Protein AF-A0A936MUG8-F1 (afdb_monomer_lite)

Secondary structure (DSSP, 8-state):
--HHHHHHHHHHHHHHHHHHHHHHHHTT--HHHHHHHHHHHHHHHS------

pLDDT: mean 91.86, std 10.21, range [51.38, 98.0]

Sequence (52 aa):
MGDEHDKEMDAKRKKIANNVIRKMVDSGASSSDIKQQQKTNKETLGHEGDIE

Radius of gyration: 12.17 Å; chains: 1; bounding box: 24×13×37 Å

Structure (mmCIF, N/CA/C/O backbone):
data_AF-A0A936MUG8-F1
#
_entry.id   AF-A0A936MUG8-F1
#
loop_
_atom_site.group_PDB
_atom_site.id
_atom_site.type_symbol
_atom_site.label_atom_id
_atom_site.label_alt_id
_atom_site.label_comp_id
_atom_site.label_asym_id
_atom_site.label_entity_id
_atom_site.label_seq_id
_atom_site.pdbx_PDB_ins_code
_atom_site.Cartn_x
_atom_site.Cartn_y
_atom_site.Cartn_z
_atom_site.occupancy
_atom_site.B_iso_or_equiv
_atom_site.auth_seq_id
_atom_site.auth_comp_id
_atom_site.auth_asym_id
_atom_site.auth_atom_id
_atom_site.pdbx_PDB_model_num
ATOM 1 N N . MET A 1 1 ? 16.691 0.792 -25.064 1.00 51.38 1 MET A N 1
ATOM 2 C CA . MET A 1 1 ? 15.641 -0.101 -24.529 1.00 51.38 1 MET A CA 1
ATOM 3 C C . MET A 1 1 ? 15.757 -0.163 -23.002 1.00 51.38 1 MET A C 1
ATOM 5 O O . MET A 1 1 ? 16.117 -1.202 -22.474 1.00 51.38 1 MET A O 1
ATOM 9 N N . GLY A 1 2 ? 15.538 0.956 -22.299 1.00 60.19 2 GLY A N 1
ATOM 10 C CA . GLY A 1 2 ? 15.575 1.011 -20.822 1.00 60.19 2 GLY A CA 1
ATOM 11 C C . GLY A 1 2 ? 14.197 1.233 -20.185 1.00 60.19 2 GLY A C 1
ATOM 12 O O . GLY A 1 2 ? 13.935 0.751 -19.093 1.00 60.19 2 GLY A O 1
ATOM 13 N N . ASP A 1 3 ? 13.278 1.875 -20.910 1.00 69.94 3 ASP A N 1
ATOM 14 C CA . ASP A 1 3 ? 12.046 2.403 -20.314 1.00 69.94 3 ASP A CA 1
ATOM 15 C C . ASP A 1 3 ? 10.957 1.365 -20.016 1.00 69.94 3 ASP A C 1
ATOM 17 O O . ASP A 1 3 ? 10.140 1.581 -19.126 1.00 69.94 3 ASP A O 1
ATOM 21 N N . GLU A 1 4 ? 10.883 0.256 -20.757 1.00 78.06 4 GLU A N 1
ATOM 22 C CA . GLU A 1 4 ? 9.842 -0.761 -20.525 1.00 78.06 4 GLU A CA 1
ATOM 23 C C . GLU A 1 4 ? 10.127 -1.584 -19.269 1.00 78.06 4 GLU A C 1
ATOM 25 O O . GLU A 1 4 ? 9.238 -1.777 -18.442 1.00 78.06 4 GLU A O 1
ATOM 30 N N . HIS A 1 5 ? 11.384 -1.984 -19.076 1.00 77.69 5 HIS A N 1
ATOM 31 C CA . HIS A 1 5 ? 11.793 -2.745 -17.901 1.00 77.69 5 HIS A CA 1
ATOM 32 C C . HIS A 1 5 ? 11.622 -1.927 -16.611 1.00 77.69 5 HIS A C 1
ATOM 34 O O . HIS A 1 5 ? 11.124 -2.445 -15.611 1.00 77.69 5 HIS A O 1
ATOM 40 N N . ASP A 1 6 ? 11.955 -0.635 -16.636 1.00 84.38 6 ASP A N 1
ATOM 41 C CA . ASP A 1 6 ? 11.797 0.233 -15.466 1.00 84.38 6 ASP A CA 1
ATOM 42 C C . ASP A 1 6 ? 10.323 0.448 -15.104 1.00 84.38 6 ASP A C 1
ATOM 44 O O . ASP A 1 6 ? 9.963 0.370 -13.928 1.00 84.38 6 ASP A O 1
ATOM 48 N N . LYS A 1 7 ? 9.440 0.606 -16.099 1.00 87.25 7 LYS A N 1
ATOM 49 C CA . LYS A 1 7 ? 7.984 0.682 -15.880 1.00 87.25 7 LYS A CA 1
ATOM 50 C C . LYS A 1 7 ? 7.413 -0.615 -15.316 1.00 87.25 7 LYS A C 1
ATOM 52 O O . LYS A 1 7 ? 6.562 -0.577 -14.428 1.00 87.25 7 LYS A O 1
ATOM 57 N N . GLU A 1 8 ? 7.872 -1.767 -15.798 1.00 90.94 8 GLU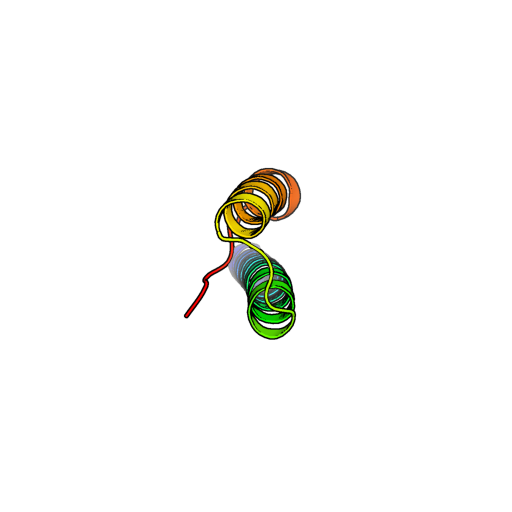 A N 1
ATOM 58 C CA . GLU A 1 8 ? 7.445 -3.060 -15.259 1.00 90.94 8 GLU A CA 1
ATOM 59 C C . GLU A 1 8 ? 7.881 -3.248 -13.805 1.00 90.94 8 GLU A C 1
ATOM 61 O O . GLU A 1 8 ? 7.109 -3.737 -12.974 1.00 90.94 8 GLU A O 1
ATOM 66 N N . MET A 1 9 ? 9.118 -2.870 -13.482 1.00 92.31 9 MET A N 1
ATOM 67 C CA . MET A 1 9 ? 9.637 -2.963 -12.121 1.00 92.31 9 MET A CA 1
ATOM 68 C C . MET A 1 9 ? 8.945 -1.973 -11.184 1.00 92.31 9 MET A C 1
ATOM 70 O O . MET A 1 9 ? 8.646 -2.334 -10.044 1.00 92.31 9 MET A O 1
ATOM 74 N N . ASP A 1 10 ? 8.617 -0.776 -11.665 1.00 92.69 10 ASP A N 1
ATOM 75 C CA . ASP A 1 10 ? 7.820 0.204 -10.931 1.00 92.69 10 ASP A CA 1
ATOM 76 C C . ASP A 1 10 ? 6.407 -0.320 -10.627 1.00 92.69 10 ASP A C 1
ATOM 78 O O . ASP A 1 10 ? 5.983 -0.359 -9.469 1.00 92.69 10 ASP A O 1
ATOM 82 N N . ALA A 1 11 ? 5.718 -0.868 -11.633 1.00 94.31 11 ALA A N 1
ATOM 83 C CA . ALA A 1 11 ? 4.395 -1.464 -11.462 1.00 94.31 11 ALA A CA 1
ATOM 84 C C . ALA A 1 11 ? 4.405 -2.639 -10.466 1.00 94.31 11 ALA A C 1
ATOM 86 O O . ALA A 1 11 ? 3.487 -2.783 -9.651 1.00 94.31 11 ALA A O 1
ATOM 87 N N . LYS A 1 12 ? 5.458 -3.470 -10.485 1.00 95.25 12 LYS A N 1
ATOM 88 C CA . LYS A 1 12 ? 5.647 -4.552 -9.503 1.00 95.25 12 LYS A CA 1
ATOM 89 C C . LYS A 1 12 ? 5.807 -3.998 -8.087 1.00 95.25 12 LYS A C 1
ATOM 91 O O . LYS A 1 12 ? 5.157 -4.507 -7.174 1.00 95.25 12 LYS A O 1
ATOM 96 N N . ARG A 1 13 ? 6.618 -2.953 -7.896 1.00 95.62 13 ARG A N 1
ATOM 97 C CA . ARG A 1 13 ? 6.812 -2.302 -6.587 1.00 95.62 13 ARG A CA 1
ATOM 98 C C . ARG A 1 13 ? 5.516 -1.690 -6.065 1.00 95.62 13 ARG A C 1
ATOM 100 O O . ARG A 1 13 ? 5.159 -1.950 -4.916 1.00 95.62 13 ARG A O 1
ATOM 107 N N . LYS A 1 14 ? 4.760 -0.992 -6.919 1.00 95.94 14 LYS A N 1
ATOM 108 C CA . LYS A 1 14 ? 3.432 -0.470 -6.570 1.00 95.94 14 LYS A CA 1
ATOM 109 C C . LYS A 1 14 ? 2.479 -1.586 -6.137 1.00 95.94 14 LYS A C 1
ATOM 111 O O . LYS A 1 14 ? 1.834 -1.487 -5.097 1.00 95.94 14 LYS A O 1
ATOM 116 N N . LYS A 1 15 ? 2.427 -2.692 -6.886 1.00 96.38 15 LYS A N 1
ATOM 117 C 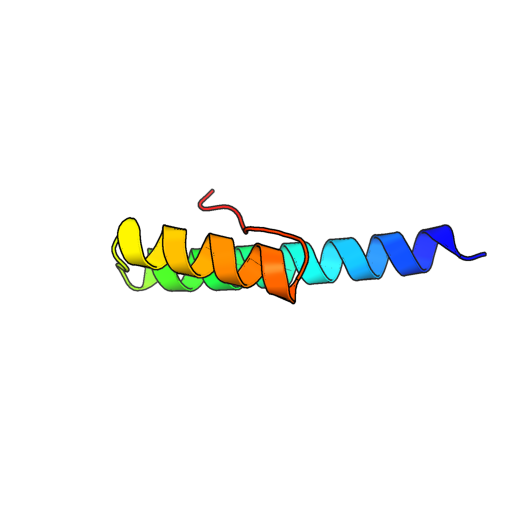CA . LYS A 1 15 ? 1.580 -3.847 -6.545 1.00 96.38 15 LYS A CA 1
ATOM 118 C C . LYS A 1 15 ? 1.952 -4.464 -5.194 1.00 96.38 15 LYS A C 1
ATOM 120 O O . LYS A 1 15 ? 1.063 -4.871 -4.450 1.00 96.38 15 LYS A O 1
ATOM 125 N N . ILE A 1 16 ? 3.245 -4.537 -4.871 1.00 96.81 16 ILE A N 1
ATOM 126 C CA . ILE A 1 16 ? 3.714 -5.020 -3.566 1.00 96.81 16 ILE A CA 1
ATOM 127 C C . ILE A 1 16 ? 3.240 -4.078 -2.454 1.00 96.81 16 ILE A C 1
ATOM 129 O O . ILE A 1 16 ? 2.634 -4.560 -1.499 1.00 96.81 16 ILE A O 1
ATOM 133 N N . ALA A 1 17 ? 3.447 -2.765 -2.601 1.00 97.25 17 ALA A N 1
ATOM 134 C CA . ALA A 1 17 ? 3.013 -1.775 -1.615 1.00 97.25 17 ALA A CA 1
ATOM 135 C C . ALA A 1 17 ? 1.498 -1.866 -1.351 1.00 97.25 17 ALA A C 1
ATOM 137 O O . ALA A 1 17 ? 1.082 -2.012 -0.201 1.00 97.25 17 ALA A O 1
ATOM 138 N N . ASN A 1 18 ? 0.677 -1.905 -2.409 1.00 97.38 18 ASN A N 1
ATOM 139 C CA . ASN A 1 18 ? -0.782 -2.041 -2.293 1.00 97.38 18 ASN A CA 1
ATOM 140 C C . ASN A 1 18 ? -1.182 -3.350 -1.594 1.00 97.38 18 ASN A C 1
ATOM 142 O O . ASN A 1 18 ? -2.043 -3.352 -0.719 1.00 97.38 18 ASN A O 1
ATOM 146 N N . ASN A 1 19 ? -0.543 -4.474 -1.934 1.00 97.06 19 ASN A N 1
ATOM 147 C CA . ASN A 1 19 ? -0.849 -5.760 -1.305 1.00 97.06 19 ASN A CA 1
ATOM 148 C C . ASN A 1 19 ? -0.520 -5.784 0.192 1.00 97.06 19 ASN A C 1
ATOM 150 O O . ASN A 1 19 ? -1.235 -6.430 0.956 1.00 97.06 19 ASN A O 1
ATOM 154 N N . VAL A 1 20 ? 0.560 -5.121 0.614 1.00 96.94 20 VAL A N 1
ATOM 155 C CA . VAL A 1 20 ? 0.905 -5.004 2.036 1.00 96.94 20 VAL A CA 1
ATOM 156 C C . VAL A 1 20 ? -0.170 -4.206 2.772 1.00 96.94 20 VAL A C 1
ATOM 158 O O . VAL A 1 20 ? -0.682 -4.681 3.784 1.00 96.94 20 VAL A O 1
ATOM 161 N N . ILE A 1 21 ? -0.561 -3.045 2.236 1.00 97.62 21 ILE A N 1
ATOM 162 C CA . ILE A 1 21 ? -1.583 -2.191 2.854 1.00 97.62 21 ILE A CA 1
ATOM 163 C C . ILE A 1 21 ? -2.937 -2.901 2.930 1.00 97.62 21 ILE A C 1
ATOM 165 O O . ILE A 1 21 ? -3.534 -2.938 4.003 1.00 97.62 21 ILE A O 1
ATOM 169 N N . ARG A 1 22 ? -3.381 -3.557 1.852 1.00 96.75 22 ARG A N 1
ATOM 170 C CA . ARG A 1 22 ? -4.634 -4.331 1.855 1.00 96.75 22 ARG A CA 1
ATOM 171 C C . ARG A 1 22 ? -4.645 -5.425 2.912 1.00 96.75 22 ARG A C 1
ATOM 173 O O . ARG A 1 22 ? -5.588 -5.504 3.684 1.00 96.75 22 ARG A O 1
ATOM 180 N N . LYS A 1 23 ? -3.564 -6.204 3.034 1.00 96.69 23 LYS A N 1
ATOM 181 C CA . LYS A 1 23 ? -3.467 -7.234 4.081 1.00 96.69 23 LYS A CA 1
ATOM 182 C C . LYS A 1 23 ? -3.570 -6.651 5.488 1.00 96.69 23 LYS A C 1
ATOM 184 O O . LYS A 1 23 ? -4.153 -7.288 6.361 1.00 96.69 23 LYS A O 1
ATOM 189 N N . MET A 1 24 ? -3.001 -5.469 5.721 1.00 96.69 24 MET A N 1
ATOM 190 C CA . MET A 1 24 ? -3.123 -4.787 7.010 1.00 96.69 24 MET A CA 1
ATOM 191 C C . MET A 1 24 ? -4.559 -4.337 7.274 1.00 96.69 24 MET A C 1
ATOM 193 O O . MET A 1 24 ? -5.066 -4.576 8.366 1.00 96.69 24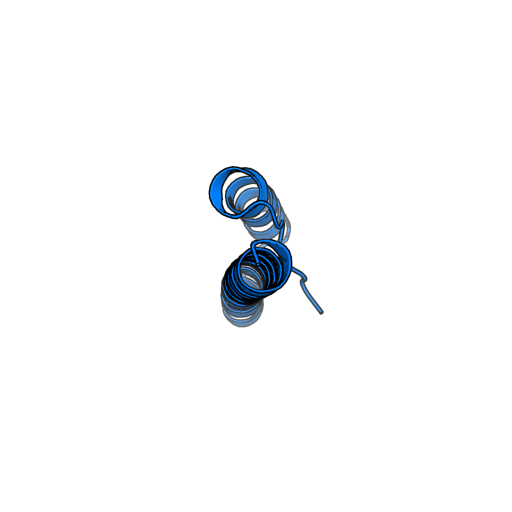 MET A O 1
ATOM 197 N N . VAL A 1 25 ? -5.222 -3.748 6.277 1.00 96.00 25 VAL A N 1
ATOM 198 C CA . VAL A 1 25 ? -6.636 -3.350 6.360 1.00 96.00 25 VAL A CA 1
ATOM 199 C C . VAL A 1 25 ? -7.528 -4.564 6.634 1.00 96.00 25 VAL A C 1
ATOM 201 O O . VAL A 1 25 ? -8.303 -4.537 7.587 1.00 96.00 25 VAL A O 1
ATOM 204 N N . ASP A 1 26 ? -7.356 -5.652 5.881 1.00 95.88 26 ASP A N 1
ATOM 205 C CA . ASP A 1 26 ? -8.104 -6.906 6.047 1.00 95.88 26 ASP A CA 1
ATOM 206 C C . ASP A 1 26 ? -7.893 -7.527 7.437 1.00 95.88 26 ASP A C 1
ATOM 208 O O . ASP A 1 26 ? -8.787 -8.164 7.991 1.00 95.88 26 ASP A O 1
ATOM 212 N N . SER A 1 27 ? -6.712 -7.318 8.023 1.00 96.12 27 SER A N 1
ATOM 213 C CA . SER A 1 27 ? -6.378 -7.776 9.378 1.00 96.12 27 SER A CA 1
ATOM 214 C C . SER A 1 27 ? -6.879 -6.832 10.478 1.00 96.12 27 SER A C 1
ATOM 216 O O . SER A 1 27 ? -6.638 -7.091 11.656 1.00 96.12 27 SER A O 1
ATOM 218 N N . GLY A 1 28 ? -7.547 -5.731 10.122 1.00 96.19 28 GLY A N 1
ATOM 219 C CA . GLY A 1 28 ? -8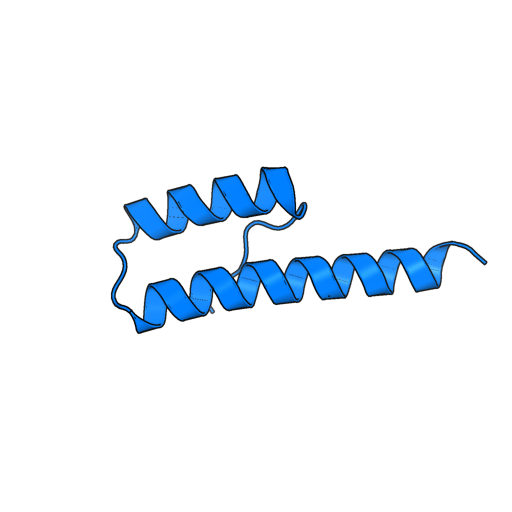.047 -4.736 11.068 1.00 96.19 28 GLY A CA 1
ATOM 220 C C . GLY A 1 28 ? -6.956 -3.860 11.689 1.00 96.19 28 GLY A C 1
ATOM 221 O O . GLY A 1 28 ? -7.126 -3.382 12.811 1.00 96.19 28 GLY A O 1
ATOM 222 N N . ALA A 1 29 ? -5.828 -3.659 10.998 1.00 96.56 29 ALA A N 1
ATOM 223 C CA . ALA A 1 29 ? -4.770 -2.770 11.469 1.00 96.56 29 ALA A CA 1
ATOM 224 C C . ALA A 1 29 ? -5.288 -1.338 11.664 1.00 96.56 29 ALA A C 1
ATOM 226 O O . ALA A 1 29 ? -6.155 -0.854 10.931 1.00 96.56 29 ALA A O 1
ATOM 227 N N . SER A 1 30 ? -4.726 -0.631 12.646 1.00 96.81 30 SER A N 1
ATOM 228 C CA . SER A 1 30 ? -5.132 0.745 12.907 1.00 96.81 30 SER A CA 1
ATOM 229 C C . SER A 1 30 ? -4.687 1.678 11.779 1.00 96.81 30 SER A C 1
ATOM 231 O O . SER A 1 30 ? -3.693 1.441 11.088 1.00 96.81 30 SER A O 1
ATOM 233 N N . SER A 1 31 ? -5.365 2.820 11.636 1.00 95.31 31 SER A N 1
ATOM 234 C CA . SER A 1 31 ? -4.940 3.854 10.685 1.00 95.31 31 SER A CA 1
ATOM 235 C C . SER A 1 31 ? -3.523 4.372 10.961 1.00 95.31 31 SER A C 1
ATOM 237 O O . SER A 1 31 ? -2.862 4.842 10.039 1.00 95.31 31 SER A O 1
ATOM 239 N N . SER A 1 32 ? -3.052 4.308 12.212 1.00 96.75 32 SER A N 1
ATOM 240 C CA . SER A 1 32 ? -1.683 4.698 12.569 1.00 96.75 32 SER A CA 1
ATOM 241 C C . SER A 1 32 ? -0.663 3.693 12.038 1.00 96.75 32 SER A C 1
ATOM 243 O O . SER A 1 32 ? 0.336 4.094 11.443 1.00 96.75 32 SER A O 1
ATOM 245 N N . ASP A 1 33 ? -0.942 2.398 12.189 1.00 97.31 33 ASP A N 1
ATOM 246 C CA . ASP A 1 33 ? -0.068 1.329 11.696 1.00 97.31 33 ASP A CA 1
ATOM 247 C C . ASP A 1 33 ? -0.013 1.332 10.168 1.00 97.31 33 ASP A C 1
ATOM 249 O O . ASP A 1 33 ? 1.063 1.238 9.581 1.00 97.31 33 ASP A O 1
ATOM 253 N N . ILE A 1 34 ? -1.164 1.531 9.517 1.00 96.94 34 ILE A N 1
ATOM 254 C CA . ILE A 1 34 ? -1.254 1.664 8.059 1.00 96.94 34 ILE A CA 1
ATOM 255 C C . ILE A 1 34 ? -0.408 2.849 7.576 1.00 96.94 34 ILE A C 1
ATOM 257 O O . ILE A 1 34 ? 0.390 2.687 6.657 1.00 96.94 34 ILE A O 1
ATOM 261 N N . LYS A 1 35 ? -0.506 4.020 8.221 1.00 96.62 35 LYS A N 1
ATOM 262 C CA . LYS A 1 35 ? 0.317 5.195 7.874 1.00 96.62 35 LYS A CA 1
ATOM 263 C C . LYS A 1 35 ? 1.810 4.938 8.056 1.00 96.62 35 LYS A C 1
ATOM 265 O O . LYS A 1 35 ? 2.616 5.360 7.225 1.00 96.62 35 LYS A O 1
ATOM 270 N N . GLN A 1 36 ? 2.190 4.251 9.132 1.00 97.81 36 GLN A N 1
ATOM 271 C CA . GLN A 1 36 ? 3.584 3.893 9.366 1.00 97.81 36 GLN A CA 1
ATOM 272 C C . GLN A 1 36 ? 4.094 2.944 8.274 1.00 97.81 36 GLN A C 1
ATOM 274 O O . GLN A 1 36 ? 5.182 3.161 7.738 1.00 97.81 36 GLN A O 1
ATOM 279 N N . GLN A 1 37 ? 3.290 1.954 7.879 1.00 98.00 37 GLN A N 1
ATOM 280 C CA . GLN A 1 37 ? 3.648 1.045 6.796 1.00 98.00 37 GLN A CA 1
ATOM 281 C C . GLN A 1 37 ? 3.695 1.747 5.435 1.00 98.00 37 GLN A C 1
ATOM 283 O O . GLN A 1 37 ? 4.596 1.464 4.651 1.00 98.00 37 GLN A O 1
ATOM 288 N N . GLN A 1 38 ? 2.792 2.692 5.156 1.00 97.25 38 GLN A N 1
ATOM 289 C CA . GLN A 1 38 ? 2.829 3.499 3.932 1.00 97.25 38 GLN A CA 1
ATOM 290 C C . GLN A 1 38 ? 4.143 4.273 3.812 1.00 97.25 38 GLN A C 1
ATOM 292 O O . GLN A 1 38 ? 4.783 4.268 2.759 1.00 97.25 38 GLN A O 1
ATOM 297 N N . LYS A 1 39 ? 4.609 4.868 4.917 1.00 97.81 39 LYS A N 1
ATOM 298 C CA . LYS A 1 39 ? 5.920 5.522 4.963 1.00 97.81 39 LYS A CA 1
ATOM 299 C C . LYS A 1 39 ? 7.055 4.534 4.673 1.00 97.81 39 LYS A C 1
ATOM 301 O O . LYS A 1 39 ? 7.903 4.814 3.828 1.00 97.81 39 LYS A O 1
AT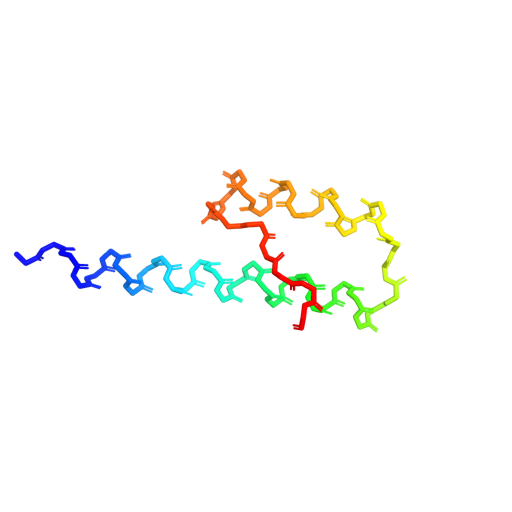OM 306 N N . THR A 1 40 ? 7.041 3.363 5.309 1.00 97.81 40 THR A N 1
ATOM 307 C CA . THR A 1 40 ? 8.042 2.313 5.067 1.00 97.81 40 THR A CA 1
ATOM 308 C C . THR A 1 40 ? 8.021 1.816 3.619 1.00 97.81 40 THR A C 1
ATOM 310 O O . THR A 1 40 ? 9.080 1.631 3.018 1.00 97.81 40 THR A O 1
ATOM 313 N N . ASN A 1 41 ? 6.846 1.645 3.013 1.00 97.38 41 ASN A N 1
ATOM 314 C CA . ASN A 1 41 ? 6.722 1.253 1.611 1.00 97.38 41 ASN A CA 1
ATOM 315 C C . ASN A 1 41 ? 7.294 2.334 0.681 1.00 97.38 41 ASN A C 1
ATOM 317 O O . ASN A 1 41 ? 8.007 2.007 -0.262 1.00 97.38 41 ASN A O 1
ATOM 321 N N . LYS A 1 42 ? 7.073 3.624 0.963 1.00 96.88 42 LYS A N 1
ATOM 322 C CA . LYS A 1 42 ? 7.676 4.713 0.181 1.00 96.88 42 LYS A CA 1
ATOM 323 C C . LYS A 1 42 ? 9.199 4.657 0.199 1.00 96.88 42 LYS A C 1
ATOM 325 O O . LYS A 1 42 ? 9.829 4.781 -0.845 1.00 96.88 42 LYS A O 1
ATOM 330 N N . GLU A 1 43 ? 9.781 4.453 1.376 1.00 97.25 43 GLU A N 1
ATOM 331 C CA . GLU A 1 43 ? 11.235 4.412 1.565 1.00 97.25 43 GLU A CA 1
ATOM 332 C C . GLU A 1 43 ? 11.873 3.177 0.908 1.00 97.25 43 GLU A C 1
ATOM 334 O O . GLU A 1 43 ? 12.981 3.260 0.385 1.00 97.25 43 GLU A O 1
ATOM 339 N N . THR A 1 44 ? 11.174 2.039 0.901 1.00 96.25 44 THR A N 1
ATOM 340 C CA . THR A 1 44 ? 11.720 0.750 0.431 1.00 96.25 44 THR A CA 1
ATOM 341 C C . THR A 1 44 ? 11.348 0.403 -1.012 1.00 96.25 44 THR A C 1
ATOM 343 O O . THR A 1 44 ? 12.146 -0.187 -1.738 1.00 96.25 44 THR A O 1
ATOM 346 N N . LEU A 1 45 ? 10.138 0.761 -1.439 1.00 95.00 45 LEU A N 1
ATOM 347 C CA . LEU A 1 45 ? 9.547 0.407 -2.731 1.00 95.00 45 LEU A CA 1
ATOM 348 C C . LEU A 1 45 ? 9.328 1.625 -3.636 1.00 95.00 45 LEU A C 1
ATOM 350 O O . LEU A 1 45 ? 9.058 1.441 -4.820 1.00 95.00 45 LEU A O 1
ATOM 354 N N . GLY A 1 46 ? 9.431 2.850 -3.112 1.00 95.94 46 GLY A N 1
ATOM 355 C CA . GLY A 1 46 ? 9.116 4.081 -3.846 1.00 95.94 46 GLY A CA 1
ATOM 356 C C . GLY A 1 46 ? 7.618 4.391 -3.942 1.00 95.94 46 GLY A C 1
ATOM 357 O O . GLY A 1 46 ? 7.247 5.414 -4.507 1.00 95.94 46 GLY A O 1
ATOM 358 N N . HIS A 1 47 ? 6.760 3.541 -3.368 1.00 95.44 47 HIS A N 1
ATOM 359 C CA . HIS A 1 47 ? 5.300 3.653 -3.416 1.00 95.44 47 HIS A CA 1
ATOM 360 C C . HIS A 1 47 ? 4.731 3.479 -2.019 1.00 95.44 47 HIS A C 1
ATOM 362 O O . HIS A 1 47 ? 5.106 2.539 -1.336 1.00 95.44 47 HIS A O 1
ATOM 368 N N . GLU A 1 48 ? 3.813 4.343 -1.599 1.00 95.56 48 GLU A N 1
ATOM 369 C CA . GLU A 1 48 ? 3.200 4.257 -0.264 1.00 95.56 48 GLU A CA 1
ATOM 370 C C . GLU A 1 48 ? 2.246 3.055 -0.150 1.00 95.56 48 GLU A C 1
ATOM 372 O O . GLU A 1 48 ? 2.232 2.337 0.851 1.00 95.56 48 GLU A O 1
ATOM 377 N N . GLY A 1 49 ? 1.519 2.762 -1.224 1.00 90.38 49 GLY A N 1
ATOM 378 C CA . GLY A 1 49 ? 0.493 1.733 -1.233 1.00 90.38 49 GLY A CA 1
ATOM 379 C C . GLY A 1 49 ? -0.888 2.303 -0.909 1.00 90.38 49 GLY A C 1
ATOM 380 O O . GLY A 1 49 ? -1.038 3.118 0.005 1.00 90.38 49 GLY A O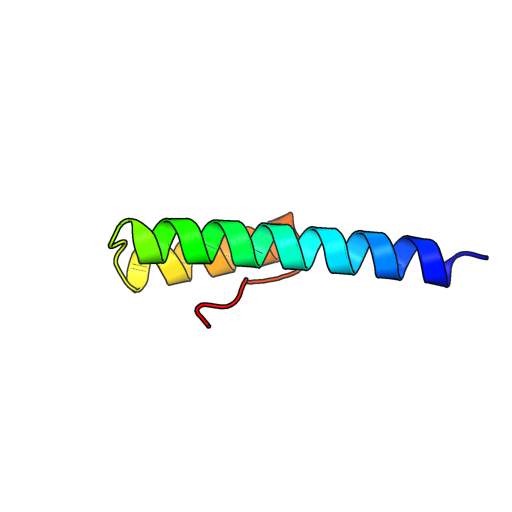 1
ATOM 381 N N . ASP A 1 50 ? -1.892 1.853 -1.656 1.00 90.06 50 ASP A N 1
ATOM 382 C CA . ASP A 1 50 ? -3.259 2.373 -1.571 1.00 90.06 50 ASP A CA 1
ATOM 383 C C . ASP A 1 50 ? -4.148 1.519 -0.651 1.00 90.06 50 ASP A C 1
ATOM 385 O O . ASP A 1 50 ? -4.009 0.295 -0.587 1.00 90.06 50 ASP A O 1
ATOM 389 N N . ILE A 1 51 ? -5.065 2.189 0.055 1.00 77.06 51 ILE A N 1
ATOM 390 C CA . ILE A 1 51 ? -6.081 1.572 0.930 1.00 77.06 51 ILE A CA 1
ATOM 391 C C . ILE A 1 51 ? -7.339 1.166 0.129 1.00 77.06 51 ILE A C 1
ATOM 393 O O . ILE A 1 51 ? -8.160 0.415 0.644 1.00 77.06 51 ILE A O 1
ATOM 397 N N . GLU A 1 52 ? -7.473 1.637 -1.120 1.00 64.69 52 GLU A N 1
ATOM 398 C CA . GLU A 1 52 ? -8.610 1.343 -2.016 1.00 64.69 52 GLU A CA 1
ATOM 399 C C . GLU A 1 52 ? -8.782 -0.144 -2.373 1.00 64.69 52 GLU A C 1
ATOM 401 O O . GLU A 1 52 ? -7.790 -0.847 -2.720 1.00 64.69 52 GLU A O 1
#

Foldseek 3Di:
DPPPVVVVLLVVLQVVLQVVLCVCVVVVHDPVVLQVQLVVSCVVSVGSHDND